Protein AF-A0A5E4MAI8-F1 (afdb_monomer_lite)

Foldseek 3Di:
DVLCVVVLVCLVPCLQPDPVVLVVSQVVVQVVLCVVVVNDPPDDSVVSCVVVVNDGSLVSSLVVLVVQLVCLVPDPDVVSPVVLDCPPPDDPDPTGDSNNSD

Structure (mmCIF, N/CA/C/O backbone):
data_AF-A0A5E4MAI8-F1
#
_entry.id   AF-A0A5E4MAI8-F1
#
loop_
_atom_site.group_PDB
_atom_site.id
_atom_site.type_symbol
_atom_site.label_atom_id
_atom_site.label_alt_id
_atom_site.label_comp_id
_atom_site.label_asym_id
_atom_site.label_entity_id
_atom_site.label_seq_id
_atom_site.pdbx_PDB_ins_code
_atom_site.Cartn_x
_atom_site.Cartn_y
_atom_site.Cartn_z
_atom_site.occupancy
_atom_site.B_iso_or_equiv
_atom_site.auth_seq_id
_atom_site.auth_comp_id
_atom_site.auth_asym_id
_atom_site.auth_atom_id
_atom_site.pdbx_PDB_model_num
ATOM 1 N N . MET A 1 1 ? 12.964 -12.066 -4.806 1.00 55.12 1 MET A N 1
ATOM 2 C CA . MET A 1 1 ? 12.046 -11.041 -4.252 1.00 55.12 1 MET A CA 1
ATOM 3 C C . MET A 1 1 ? 12.448 -10.630 -2.822 1.00 55.12 1 MET A C 1
ATOM 5 O O . MET A 1 1 ? 11.608 -10.567 -1.939 1.00 55.12 1 MET A O 1
ATOM 9 N N . ILE A 1 2 ? 13.735 -10.344 -2.576 1.00 60.81 2 ILE A N 1
ATOM 10 C CA . ILE A 1 2 ? 14.279 -10.129 -1.216 1.00 60.81 2 ILE A CA 1
ATOM 11 C C . ILE A 1 2 ? 13.865 -8.764 -0.645 1.00 60.81 2 ILE A C 1
ATOM 13 O O . ILE A 1 2 ? 13.498 -8.659 0.521 1.00 60.81 2 ILE A O 1
ATOM 17 N N . ILE A 1 3 ? 13.834 -7.729 -1.489 1.00 68.25 3 ILE A N 1
ATOM 18 C CA . ILE A 1 3 ? 13.483 -6.364 -1.072 1.00 68.25 3 ILE A CA 1
ATOM 19 C C . ILE A 1 3 ? 12.049 -6.295 -0.543 1.00 68.25 3 ILE A C 1
ATOM 21 O O . ILE A 1 3 ? 11.838 -5.704 0.511 1.00 68.25 3 ILE A O 1
ATOM 25 N N . LYS A 1 4 ? 11.087 -6.959 -1.207 1.00 70.31 4 LYS A N 1
ATOM 26 C CA . LYS A 1 4 ? 9.694 -7.017 -0.735 1.00 70.31 4 LYS A CA 1
ATOM 27 C C . LYS A 1 4 ? 9.618 -7.603 0.669 1.00 70.31 4 LYS A C 1
ATOM 29 O O . LYS A 1 4 ? 9.021 -6.975 1.534 1.00 70.31 4 LYS A O 1
ATOM 34 N N . SER A 1 5 ? 10.267 -8.737 0.923 1.00 70.75 5 SER A N 1
ATOM 35 C CA . SER A 1 5 ? 10.287 -9.370 2.247 1.00 70.75 5 SER A CA 1
ATOM 36 C C . SER A 1 5 ? 10.808 -8.429 3.340 1.00 70.75 5 SER A C 1
ATOM 38 O O . SER A 1 5 ? 10.206 -8.348 4.408 1.00 70.75 5 SER A O 1
ATOM 40 N N . ILE A 1 6 ? 11.879 -7.678 3.053 1.00 76.00 6 ILE A N 1
ATOM 41 C CA . ILE A 1 6 ? 12.531 -6.778 4.016 1.00 76.00 6 ILE A CA 1
ATOM 42 C C . ILE A 1 6 ? 11.588 -5.654 4.452 1.00 76.00 6 ILE A C 1
ATOM 44 O O . ILE A 1 6 ? 11.382 -5.450 5.648 1.00 76.00 6 ILE A O 1
ATOM 48 N N . TRP A 1 7 ? 10.991 -4.924 3.505 1.00 79.56 7 TRP A N 1
ATOM 49 C CA . TRP A 1 7 ? 10.140 -3.794 3.881 1.00 79.56 7 TRP A CA 1
ATOM 50 C C . TRP A 1 7 ? 8.742 -4.230 4.317 1.00 79.56 7 TRP A C 1
ATOM 52 O O . TRP A 1 7 ? 8.158 -3.557 5.163 1.00 79.56 7 TRP A O 1
ATOM 62 N N . THR A 1 8 ? 8.236 -5.377 3.842 1.00 83.19 8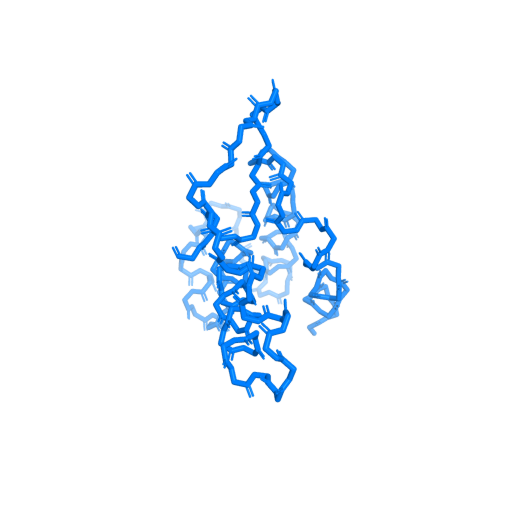 THR A N 1
ATOM 63 C CA . THR A 1 8 ? 6.913 -5.900 4.238 1.00 83.19 8 THR A CA 1
ATOM 64 C C . THR A 1 8 ? 6.814 -6.116 5.746 1.00 83.19 8 THR A C 1
ATOM 66 O O . THR A 1 8 ? 5.802 -5.761 6.346 1.00 83.19 8 THR A O 1
ATOM 69 N N . TYR A 1 9 ? 7.875 -6.625 6.378 1.00 84.31 9 TYR A N 1
ATOM 70 C CA . TYR A 1 9 ? 7.913 -6.792 7.834 1.00 84.31 9 TYR A CA 1
ATOM 71 C C . TYR A 1 9 ? 7.774 -5.454 8.574 1.00 84.31 9 TYR A C 1
ATOM 73 O O . TYR A 1 9 ? 7.063 -5.347 9.570 1.00 84.31 9 TYR A O 1
ATOM 81 N N . GLY A 1 10 ? 8.404 -4.403 8.047 1.00 85.88 10 GLY A N 1
ATOM 82 C CA . GLY A 1 10 ? 8.369 -3.073 8.642 1.00 85.88 10 GLY A CA 1
ATOM 83 C C . GLY A 1 10 ? 7.089 -2.273 8.373 1.00 85.88 10 GLY A C 1
ATOM 84 O O . GLY A 1 10 ? 6.930 -1.229 8.999 1.00 85.88 10 GLY A O 1
ATOM 85 N N . ILE A 1 11 ? 6.180 -2.710 7.485 1.00 89.75 11 ILE A N 1
ATOM 86 C CA . ILE A 1 11 ? 4.978 -1.932 7.102 1.00 89.75 11 ILE A CA 1
ATOM 87 C C . ILE A 1 11 ? 4.160 -1.510 8.326 1.00 89.75 11 ILE A C 1
ATOM 89 O O . ILE A 1 11 ? 3.623 -0.410 8.353 1.00 89.75 11 ILE A O 1
ATOM 93 N N . GLN A 1 12 ? 4.079 -2.342 9.363 1.00 85.81 12 GLN A N 1
ATOM 94 C CA . GLN A 1 12 ? 3.343 -1.989 10.583 1.00 85.81 12 GLN A CA 1
ATOM 95 C C . GLN A 1 12 ? 3.972 -0.805 11.334 1.00 85.81 12 GLN A C 1
ATOM 97 O O . GLN A 1 12 ? 3.264 -0.054 11.996 1.00 85.81 12 GLN A O 1
ATOM 102 N N . LEU A 1 13 ? 5.288 -0.615 11.205 1.00 87.06 13 LEU A N 1
ATOM 103 C CA . LEU A 1 13 ? 6.033 0.460 11.852 1.00 87.06 13 LEU A CA 1
ATOM 104 C C . LEU A 1 13 ? 6.055 1.738 11.004 1.00 87.06 13 LEU A C 1
ATOM 106 O O . LEU A 1 13 ? 5.816 2.827 11.519 1.00 87.06 13 LEU A O 1
ATOM 110 N N . TRP 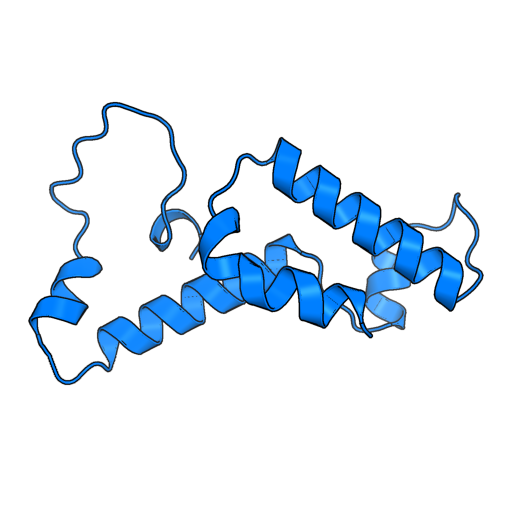A 1 14 ? 6.350 1.621 9.706 1.00 89.75 14 TRP A N 1
ATOM 111 C CA . TRP A 1 14 ? 6.537 2.779 8.822 1.00 89.75 14 TRP A CA 1
ATOM 112 C C . TRP A 1 14 ? 5.384 3.014 7.838 1.00 89.75 14 TRP A C 1
ATOM 114 O O . TRP A 1 14 ? 5.402 4.011 7.125 1.00 89.75 14 TRP A O 1
ATOM 124 N N . GLY A 1 15 ? 4.347 2.176 7.803 1.00 89.62 15 GLY A N 1
ATOM 125 C CA . GLY A 1 15 ? 3.205 2.333 6.887 1.00 89.62 15 GLY A CA 1
ATOM 126 C C . GLY A 1 15 ? 2.419 3.634 7.094 1.00 89.62 15 GLY A C 1
ATOM 127 O O . GLY A 1 15 ? 1.794 4.136 6.167 1.00 89.62 15 GLY A O 1
ATOM 128 N N . CYS A 1 16 ? 2.515 4.227 8.288 1.00 90.75 16 CYS A N 1
ATOM 129 C CA . CYS A 1 16 ? 1.972 5.549 8.619 1.00 90.75 16 CYS A CA 1
ATOM 130 C C . CYS A 1 16 ? 2.998 6.695 8.483 1.00 90.75 16 CYS A C 1
ATOM 132 O O . CYS A 1 16 ? 2.748 7.809 8.950 1.00 90.75 16 CYS A O 1
ATOM 134 N N . ALA A 1 17 ? 4.172 6.440 7.897 1.00 90.94 17 ALA A N 1
ATOM 135 C CA . ALA A 1 17 ? 5.201 7.456 7.703 1.00 90.94 17 ALA A CA 1
ATOM 136 C C . ALA A 1 17 ? 4.732 8.573 6.757 1.00 90.94 17 ALA A C 1
ATOM 138 O O . ALA A 1 17 ? 3.700 8.488 6.085 1.00 90.94 17 ALA A O 1
ATOM 139 N N . SER A 1 18 ? 5.510 9.655 6.698 1.00 91.19 18 SER A N 1
ATOM 140 C CA . SER A 1 18 ? 5.252 10.734 5.749 1.00 91.19 18 SER A CA 1
ATOM 141 C C . SER A 1 18 ? 5.292 10.219 4.308 1.00 91.19 18 SER A C 1
ATOM 143 O O . SER A 1 18 ? 6.052 9.309 3.967 1.00 91.19 18 SER A O 1
ATOM 145 N N . LYS A 1 19 ? 4.520 10.872 3.433 1.00 90.75 19 LYS A N 1
ATOM 146 C CA . LYS A 1 19 ? 4.490 10.570 1.996 1.00 90.75 19 LYS A CA 1
ATOM 147 C C . LYS A 1 19 ? 5.897 10.567 1.381 1.00 90.75 19 LYS A C 1
ATOM 149 O O . LYS A 1 19 ? 6.230 9.657 0.635 1.00 90.75 19 LYS A O 1
ATOM 154 N N . SER A 1 20 ? 6.742 11.522 1.776 1.00 92.50 20 SER A N 1
ATOM 155 C CA . SER A 1 20 ? 8.138 11.616 1.330 1.00 92.50 20 SER A CA 1
ATOM 156 C C . SER A 1 20 ? 8.960 10.360 1.643 1.00 92.50 20 SER A C 1
ATOM 158 O O . SER A 1 20 ? 9.743 9.914 0.807 1.00 92.50 20 SER A O 1
ATOM 160 N N . ASN A 1 21 ? 8.768 9.754 2.818 1.00 91.69 21 ASN A N 1
ATOM 161 C CA . ASN A 1 21 ? 9.493 8.547 3.216 1.00 91.69 21 ASN A CA 1
ATOM 162 C C . ASN A 1 21 ? 8.985 7.320 2.450 1.00 91.69 21 ASN A C 1
ATOM 164 O O . ASN A 1 21 ? 9.786 6.504 1.997 1.00 91.69 21 ASN A O 1
ATOM 168 N N . ILE A 1 22 ? 7.670 7.220 2.236 1.00 92.25 22 ILE A N 1
ATOM 169 C CA . ILE A 1 22 ? 7.071 6.159 1.413 1.00 92.25 22 ILE A CA 1
ATOM 170 C C . ILE A 1 22 ? 7.574 6.260 -0.038 1.00 92.25 22 ILE A C 1
ATOM 172 O O . ILE A 1 22 ? 7.943 5.251 -0.636 1.00 92.25 22 ILE A O 1
ATOM 176 N N . GLU A 1 23 ? 7.684 7.471 -0.590 1.00 93.69 23 GLU A N 1
ATOM 177 C CA . GLU A 1 23 ? 8.229 7.713 -1.933 1.00 93.69 23 GLU A CA 1
ATOM 178 C C . GLU A 1 23 ? 9.714 7.333 -2.064 1.00 93.69 23 GLU A C 1
ATOM 180 O O . GLU A 1 23 ? 10.156 6.924 -3.140 1.00 93.69 23 GLU A O 1
ATOM 185 N N . ILE A 1 24 ? 10.509 7.437 -0.993 1.00 93.25 24 ILE A N 1
ATOM 186 C CA . ILE A 1 24 ? 11.889 6.921 -0.979 1.00 93.25 24 ILE A CA 1
ATOM 187 C C . ILE A 1 24 ? 11.877 5.395 -1.126 1.00 93.25 24 ILE A C 1
ATOM 189 O O . ILE A 1 24 ? 12.581 4.859 -1.982 1.00 93.25 24 ILE A O 1
ATOM 193 N N . ILE A 1 25 ? 11.033 4.698 -0.362 1.00 91.12 25 ILE A N 1
ATOM 194 C CA . ILE A 1 25 ? 10.912 3.232 -0.426 1.00 91.12 25 ILE A CA 1
ATOM 195 C C . ILE A 1 25 ? 10.405 2.793 -1.808 1.00 91.12 25 ILE A C 1
ATOM 197 O O . ILE A 1 25 ? 10.954 1.858 -2.394 1.00 91.12 25 ILE A O 1
ATOM 201 N N . GLN A 1 26 ? 9.427 3.506 -2.377 1.00 92.69 26 GLN A N 1
ATOM 202 C CA . GLN A 1 26 ? 8.930 3.249 -3.730 1.00 92.69 26 GLN A CA 1
ATOM 203 C C . GLN A 1 26 ? 10.033 3.403 -4.781 1.00 92.69 26 GLN A C 1
ATOM 205 O O . GLN A 1 26 ? 10.155 2.568 -5.675 1.00 92.69 26 GLN A O 1
ATOM 210 N N . ARG A 1 27 ? 10.875 4.439 -4.677 1.00 92.56 27 ARG A N 1
ATOM 211 C CA . ARG A 1 27 ? 12.018 4.613 -5.585 1.00 92.56 27 ARG A CA 1
ATOM 212 C C . ARG A 1 27 ? 13.010 3.460 -5.473 1.00 92.56 27 ARG A C 1
ATOM 214 O O . ARG A 1 27 ? 13.440 2.951 -6.505 1.00 92.56 27 ARG A O 1
ATOM 221 N N . CYS A 1 28 ? 13.316 3.004 -4.259 1.00 90.94 28 CYS A N 1
ATOM 222 C CA . CYS A 1 28 ? 14.161 1.826 -4.053 1.00 90.94 28 CYS A CA 1
ATOM 223 C C . CYS A 1 28 ? 13.560 0.570 -4.706 1.00 90.94 28 CYS A C 1
ATOM 225 O O . CYS A 1 28 ? 14.280 -0.164 -5.384 1.00 90.94 28 CYS A O 1
ATOM 227 N N . GLN A 1 29 ? 12.245 0.349 -4.567 1.00 90.31 29 GLN A N 1
ATOM 228 C CA . GLN A 1 29 ? 11.547 -0.744 -5.250 1.00 90.31 29 GLN A CA 1
ATOM 229 C C . GLN A 1 29 ? 11.667 -0.605 -6.776 1.00 90.31 29 GLN A C 1
ATOM 231 O O . GLN A 1 29 ? 12.083 -1.553 -7.434 1.00 90.31 29 GLN A O 1
ATOM 236 N N . ASN A 1 30 ? 11.382 0.573 -7.336 1.00 91.31 30 ASN A N 1
ATOM 237 C CA . ASN A 1 30 ? 11.418 0.814 -8.783 1.00 91.31 30 ASN A CA 1
ATOM 238 C C . ASN A 1 30 ? 12.812 0.591 -9.382 1.00 91.31 30 ASN A C 1
ATOM 240 O O . ASN A 1 30 ? 12.927 0.057 -10.484 1.00 91.31 30 ASN A O 1
ATOM 244 N N . ILE A 1 31 ? 13.870 1.007 -8.678 1.00 90.69 31 ILE A N 1
ATOM 245 C CA . ILE A 1 31 ? 15.256 0.783 -9.108 1.00 90.69 31 ILE A CA 1
ATOM 246 C C . ILE A 1 31 ? 15.546 -0.715 -9.143 1.00 90.69 31 ILE A C 1
ATOM 248 O O . ILE A 1 31 ? 16.022 -1.217 -10.155 1.00 90.69 31 ILE A O 1
ATOM 252 N N . ALA A 1 32 ? 15.202 -1.441 -8.079 1.00 89.44 32 ALA A N 1
ATOM 253 C CA . ALA A 1 32 ? 15.433 -2.877 -8.021 1.00 89.44 32 ALA A CA 1
ATOM 254 C C . ALA A 1 32 ? 14.666 -3.649 -9.102 1.00 89.44 32 ALA A C 1
ATOM 256 O O . ALA A 1 32 ? 15.236 -4.532 -9.735 1.00 89.44 32 ALA A O 1
ATOM 257 N N . LEU A 1 33 ? 13.396 -3.302 -9.337 1.00 89.12 33 LEU A N 1
ATOM 258 C CA . LEU A 1 33 ? 12.588 -3.913 -10.393 1.00 89.12 33 LEU A CA 1
ATOM 259 C C . LEU A 1 33 ? 13.212 -3.680 -11.772 1.00 89.12 33 LEU A C 1
ATOM 261 O O . LEU A 1 33 ? 13.403 -4.635 -12.521 1.00 89.12 33 LEU A O 1
ATOM 265 N N . ARG A 1 34 ? 13.619 -2.442 -12.081 1.00 90.50 34 ARG A N 1
ATOM 266 C CA . ARG A 1 34 ? 14.306 -2.142 -13.346 1.00 90.50 34 ARG A CA 1
ATOM 267 C C . ARG A 1 34 ? 15.592 -2.941 -13.516 1.00 90.50 34 ARG A C 1
ATOM 269 O O . ARG A 1 34 ? 15.817 -3.470 -14.597 1.00 90.50 34 ARG A O 1
ATOM 276 N N . THR A 1 35 ? 16.407 -3.052 -12.468 1.00 90.25 35 THR A N 1
ATOM 277 C CA . THR A 1 35 ? 17.656 -3.824 -12.519 1.00 90.25 35 THR A CA 1
ATOM 278 C C . THR A 1 35 ? 17.398 -5.307 -12.789 1.00 90.25 35 THR A C 1
ATOM 280 O O . THR A 1 35 ? 18.152 -5.921 -13.532 1.00 90.25 35 THR A O 1
ATOM 283 N N . ILE A 1 36 ? 16.334 -5.883 -12.219 1.00 88.88 36 ILE A N 1
ATOM 284 C CA . ILE A 1 36 ? 16.007 -7.307 -12.389 1.00 88.88 36 ILE A CA 1
ATOM 285 C C . ILE A 1 36 ? 15.550 -7.622 -13.818 1.00 88.88 36 ILE A C 1
ATOM 287 O O . ILE A 1 36 ? 15.971 -8.632 -14.370 1.00 88.88 36 ILE A O 1
ATOM 291 N N . VAL A 1 37 ? 14.698 -6.781 -14.415 1.00 90.00 37 VAL A N 1
ATOM 292 C CA . VAL A 1 37 ? 14.151 -7.024 -15.769 1.00 90.00 37 VAL A CA 1
ATOM 293 C C . VAL A 1 37 ? 14.952 -6.308 -16.863 1.00 90.00 37 VAL A C 1
ATOM 295 O O . VAL A 1 37 ? 14.609 -6.384 -18.035 1.00 90.00 37 VAL A O 1
ATOM 298 N N . ALA A 1 38 ? 16.061 -5.656 -16.500 1.00 90.75 38 ALA A N 1
ATOM 299 C CA . ALA A 1 38 ? 16.929 -4.918 -17.419 1.00 90.75 38 ALA A CA 1
ATOM 300 C C . ALA A 1 38 ? 16.168 -3.882 -18.275 1.00 90.75 38 ALA A C 1
ATOM 302 O O . ALA A 1 38 ? 16.451 -3.687 -19.454 1.00 90.75 38 ALA A O 1
ATOM 303 N N . VAL A 1 39 ? 15.195 -3.209 -17.658 1.00 91.12 39 VAL A N 1
ATOM 304 C CA . VAL A 1 39 ? 14.339 -2.201 -18.302 1.00 91.12 39 VAL A CA 1
ATOM 3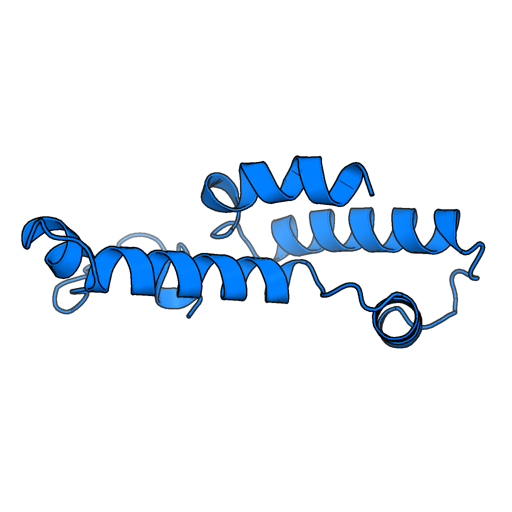05 C C . VAL A 1 39 ? 15.041 -0.839 -18.314 1.00 91.12 39 VAL A C 1
ATOM 307 O O . VAL A 1 39 ? 15.752 -0.492 -17.361 1.00 91.12 39 VAL A O 1
ATOM 310 N N . TYR A 1 40 ? 14.824 -0.022 -19.349 1.00 89.31 40 TYR A N 1
ATOM 311 C CA . TYR A 1 40 ? 15.433 1.301 -19.429 1.00 89.31 40 TYR A CA 1
ATOM 312 C C . TYR A 1 40 ? 14.852 2.276 -18.391 1.00 89.31 40 TYR A C 1
ATOM 314 O O . TYR A 1 40 ? 13.762 2.127 -17.832 1.00 89.31 40 TYR A O 1
ATOM 322 N N . ARG A 1 41 ? 15.607 3.347 -18.112 1.00 81.94 41 ARG A N 1
ATOM 323 C CA . ARG A 1 41 ? 15.175 4.389 -17.164 1.00 81.94 41 ARG A CA 1
ATOM 324 C C . ARG A 1 41 ? 13.962 5.182 -17.648 1.00 81.94 41 ARG A C 1
ATOM 326 O O . ARG A 1 41 ? 13.208 5.657 -16.804 1.00 81.94 41 ARG A O 1
ATOM 333 N N . TYR A 1 42 ? 13.802 5.341 -18.960 1.00 87.38 42 TYR A N 1
ATOM 334 C CA . TYR A 1 42 ? 12.699 6.099 -19.554 1.00 87.38 42 TYR A CA 1
ATOM 335 C C . TYR A 1 42 ? 11.393 5.298 -19.625 1.00 87.38 42 TYR A C 1
ATOM 337 O O . TYR A 1 42 ? 10.331 5.893 -19.801 1.00 87.38 42 TYR A O 1
ATOM 345 N N . ASP A 1 43 ? 11.451 3.976 -19.448 1.00 88.75 43 ASP A N 1
ATOM 346 C CA . ASP A 1 43 ? 10.252 3.154 -19.390 1.00 88.75 43 ASP A CA 1
ATOM 347 C C . ASP A 1 43 ? 9.419 3.514 -18.166 1.00 88.75 43 ASP A C 1
ATOM 349 O O . ASP A 1 43 ? 9.931 3.776 -17.065 1.00 88.75 43 ASP A O 1
ATOM 353 N N . ARG A 1 44 ? 8.103 3.538 -18.364 1.00 91.69 44 ARG A N 1
ATOM 354 C CA . ARG A 1 44 ? 7.181 3.972 -17.324 1.00 91.69 44 ARG A CA 1
ATOM 355 C C . ARG A 1 44 ? 7.079 2.917 -16.223 1.00 91.69 44 ARG A C 1
ATOM 357 O O . ARG A 1 44 ? 7.008 1.720 -16.490 1.00 91.69 44 ARG A O 1
ATOM 364 N N . ASN A 1 45 ? 7.048 3.371 -14.968 1.00 90.81 45 ASN A N 1
ATOM 365 C CA . ASN A 1 45 ? 6.980 2.469 -13.813 1.00 90.81 45 ASN A CA 1
ATOM 366 C C . ASN A 1 45 ? 5.702 1.616 -13.829 1.00 90.81 45 ASN A C 1
ATOM 368 O O . ASN A 1 45 ? 5.748 0.451 -13.465 1.00 90.81 45 ASN A O 1
ATOM 372 N N . ASP A 1 46 ? 4.568 2.175 -14.246 1.00 91.12 46 ASP A N 1
ATOM 373 C CA . ASP A 1 46 ? 3.277 1.483 -14.287 1.00 91.12 46 ASP A CA 1
ATOM 374 C C . ASP A 1 46 ? 3.282 0.261 -15.213 1.00 91.12 46 ASP A C 1
ATOM 376 O O . ASP A 1 46 ? 2.695 -0.757 -14.857 1.00 91.12 46 ASP A O 1
ATOM 380 N N . ILE A 1 47 ? 3.990 0.330 -16.344 1.00 91.31 47 ILE A N 1
ATOM 381 C CA . ILE A 1 47 ? 4.171 -0.806 -17.260 1.00 91.31 47 ILE A CA 1
ATOM 382 C C . ILE A 1 47 ? 4.969 -1.907 -16.559 1.00 91.31 47 ILE A C 1
ATOM 384 O O . ILE A 1 47 ? 4.499 -3.032 -16.439 1.00 91.31 47 ILE A O 1
ATOM 388 N N . VAL A 1 48 ? 6.117 -1.554 -15.975 1.00 90.50 48 VAL A N 1
ATOM 389 C CA . VAL A 1 48 ? 6.978 -2.500 -15.248 1.00 90.50 48 VAL A CA 1
ATOM 390 C C . VAL A 1 48 ? 6.229 -3.184 -14.098 1.00 90.50 48 VAL A C 1
ATOM 392 O O . VAL A 1 48 ? 6.335 -4.393 -13.907 1.00 90.50 48 VAL A O 1
ATOM 395 N N . HIS A 1 49 ? 5.449 -2.421 -13.332 1.00 91.44 49 HIS A N 1
ATOM 396 C CA . HIS A 1 49 ? 4.643 -2.948 -12.233 1.00 91.44 49 HIS A CA 1
ATOM 397 C C . HIS A 1 49 ? 3.522 -3.876 -12.719 1.00 91.44 49 HIS A C 1
ATOM 399 O O . HIS A 1 49 ? 3.283 -4.914 -12.097 1.00 91.44 49 HIS A O 1
ATOM 405 N N . ARG A 1 50 ? 2.857 -3.527 -13.829 1.00 91.19 50 ARG A N 1
ATOM 406 C CA . ARG A 1 50 ? 1.809 -4.345 -14.449 1.00 91.19 50 ARG A CA 1
ATOM 407 C C . ARG A 1 50 ? 2.372 -5.662 -14.973 1.00 91.19 50 ARG A C 1
ATOM 409 O O . ARG A 1 50 ? 1.841 -6.712 -14.625 1.00 91.19 50 ARG A O 1
ATOM 416 N N . ASP A 1 51 ? 3.454 -5.600 -15.740 1.00 90.31 51 ASP A N 1
ATOM 417 C CA . ASP A 1 51 ? 4.056 -6.764 -16.392 1.00 90.31 51 ASP A CA 1
ATOM 418 C C . ASP A 1 51 ? 4.649 -7.738 -15.369 1.00 90.31 51 ASP A C 1
ATOM 420 O O . ASP A 1 51 ? 4.511 -8.951 -15.505 1.00 90.31 51 ASP A O 1
ATOM 424 N N . MET A 1 52 ? 5.247 -7.221 -14.288 1.00 87.12 52 MET A N 1
ATOM 425 C CA . MET A 1 52 ? 5.729 -8.060 -13.185 1.00 87.12 52 MET A CA 1
ATOM 426 C C . MET A 1 52 ? 4.631 -8.489 -12.205 1.00 87.12 52 MET A C 1
ATOM 428 O O . MET A 1 52 ? 4.906 -9.272 -11.297 1.00 87.12 52 MET A O 1
ATOM 432 N N . MET A 1 53 ? 3.410 -7.959 -12.337 1.00 90.00 53 MET A N 1
ATOM 433 C CA . MET A 1 53 ? 2.309 -8.147 -11.386 1.00 90.00 53 MET A CA 1
ATOM 434 C C . MET A 1 53 ? 2.687 -7.783 -9.937 1.00 90.00 53 MET A C 1
ATOM 436 O O . MET A 1 53 ? 2.255 -8.424 -8.974 1.00 90.00 53 MET A O 1
ATOM 440 N N . ILE A 1 54 ? 3.515 -6.748 -9.760 1.00 89.06 54 ILE A N 1
ATOM 441 C CA . ILE A 1 54 ? 3.975 -6.291 -8.444 1.00 89.06 54 ILE A CA 1
ATOM 442 C C . ILE A 1 54 ? 3.247 -4.991 -8.084 1.00 89.06 54 ILE A C 1
ATOM 444 O O . ILE A 1 54 ? 3.404 -3.997 -8.790 1.00 89.06 54 ILE A O 1
ATOM 448 N N . PRO A 1 55 ? 2.499 -4.943 -6.968 1.00 91.88 55 PRO A N 1
ATOM 449 C CA . PRO A 1 55 ? 1.829 -3.721 -6.530 1.00 91.88 55 PRO A CA 1
ATOM 450 C C . PRO A 1 55 ? 2.827 -2.649 -6.077 1.00 91.88 55 PRO A C 1
ATOM 452 O O . PRO A 1 55 ? 3.975 -2.949 -5.711 1.00 91.88 55 PRO A O 1
ATOM 455 N N . PHE A 1 56 ? 2.374 -1.396 -6.069 1.00 92.38 56 PHE A N 1
ATOM 456 C CA . PHE A 1 56 ? 3.137 -0.304 -5.478 1.00 92.38 56 PHE A CA 1
ATOM 457 C C . PHE A 1 56 ? 3.197 -0.460 -3.953 1.00 92.38 56 PHE A C 1
ATOM 459 O O . PHE A 1 56 ? 2.362 -1.120 -3.328 1.00 92.38 56 PHE A O 1
ATOM 466 N N . VAL A 1 57 ? 4.184 0.184 -3.332 1.00 91.81 57 VAL A N 1
ATOM 467 C CA . VAL A 1 57 ? 4.348 0.207 -1.874 1.00 91.81 57 VAL A CA 1
ATOM 468 C C . VAL A 1 57 ? 3.078 0.723 -1.201 1.00 91.81 57 VAL A C 1
ATOM 470 O O . VAL A 1 57 ? 2.637 0.154 -0.206 1.00 91.81 57 VAL A O 1
ATOM 473 N N . GLN A 1 58 ? 2.461 1.766 -1.762 1.00 91.88 58 GLN A N 1
ATOM 474 C CA . GLN A 1 58 ? 1.244 2.358 -1.209 1.00 91.88 58 GLN A CA 1
ATOM 475 C C . GLN A 1 58 ? 0.066 1.373 -1.198 1.00 91.88 58 GLN A C 1
ATOM 477 O O . GLN A 1 58 ? -0.656 1.305 -0.204 1.00 91.88 58 GLN A O 1
ATOM 482 N N . ASP A 1 59 ? -0.095 0.582 -2.259 1.00 92.56 59 ASP A N 1
ATOM 483 C CA . ASP A 1 59 ? -1.166 -0.415 -2.355 1.00 92.56 59 ASP A CA 1
ATOM 484 C C . ASP A 1 59 ? -0.987 -1.516 -1.306 1.00 92.56 59 ASP A C 1
ATOM 486 O O . ASP A 1 59 ? -1.949 -1.949 -0.670 1.00 92.56 59 ASP A O 1
ATOM 490 N N . GLU A 1 60 ? 0.258 -1.947 -1.080 1.00 92.06 60 GLU A N 1
ATOM 491 C CA . GLU A 1 60 ? 0.574 -2.912 -0.027 1.00 92.06 60 GLU A CA 1
ATOM 492 C C . GLU A 1 60 ? 0.307 -2.320 1.361 1.00 92.06 60 GLU A C 1
ATOM 494 O O . GLU A 1 60 ? -0.338 -2.978 2.173 1.00 92.06 60 GLU A O 1
ATOM 499 N N . ILE A 1 61 ? 0.688 -1.066 1.634 1.00 93.12 61 ILE A N 1
ATOM 500 C CA . ILE A 1 61 ? 0.353 -0.398 2.905 1.00 93.12 61 ILE A CA 1
ATOM 501 C C . ILE A 1 61 ? -1.161 -0.434 3.155 1.00 93.12 61 ILE A C 1
ATOM 503 O O . ILE A 1 61 ? -1.591 -0.881 4.220 1.00 93.12 61 ILE A O 1
ATOM 507 N N . THR A 1 62 ? -1.973 -0.023 2.178 1.00 93.12 62 THR A N 1
ATOM 508 C CA . THR A 1 62 ? -3.440 -0.022 2.302 1.00 93.12 62 THR A CA 1
ATOM 509 C C . THR A 1 62 ? -3.996 -1.437 2.476 1.00 93.12 62 THR A C 1
ATOM 511 O O . THR A 1 62 ? -4.873 -1.670 3.309 1.00 93.12 62 THR A O 1
ATOM 514 N N . LYS A 1 63 ? -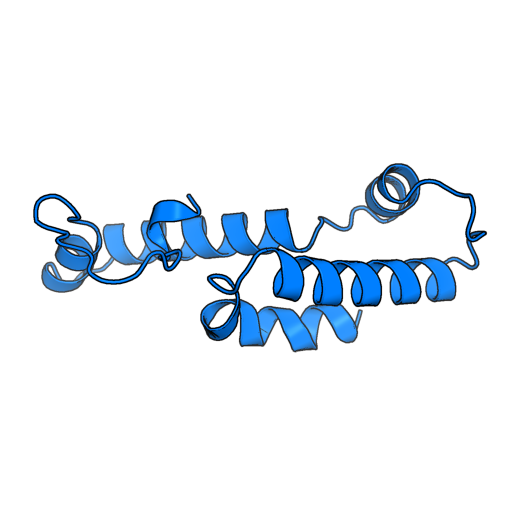3.452 -2.425 1.759 1.00 92.94 63 LYS A N 1
ATOM 515 C CA . LYS A 1 63 ? -3.825 -3.836 1.923 1.00 92.94 63 LYS A CA 1
ATOM 516 C C . LYS A 1 63 ? -3.534 -4.347 3.336 1.00 92.94 63 LYS A C 1
ATOM 518 O O . LYS A 1 63 ? -4.362 -5.053 3.916 1.00 92.94 63 LYS A O 1
ATOM 523 N N . PHE A 1 64 ? -2.380 -3.998 3.900 1.00 91.62 64 PHE A N 1
ATOM 524 C CA . PHE A 1 64 ? -2.012 -4.363 5.267 1.00 91.62 64 PHE A CA 1
ATOM 525 C C . PHE A 1 64 ? -2.869 -3.641 6.310 1.00 91.62 64 PHE A C 1
ATOM 527 O O . PHE A 1 64 ? -3.285 -4.284 7.275 1.00 91.62 64 PHE A O 1
ATOM 534 N N . ALA A 1 65 ? -3.189 -2.362 6.098 1.00 91.88 65 ALA A N 1
ATOM 535 C CA . ALA A 1 65 ? -4.086 -1.600 6.964 1.00 91.88 65 ALA A CA 1
ATOM 536 C C . ALA A 1 65 ? -5.486 -2.237 7.016 1.00 91.88 65 ALA A C 1
ATOM 538 O O . ALA A 1 65 ? -5.964 -2.576 8.096 1.00 91.88 65 ALA A O 1
ATOM 539 N N . ARG A 1 66 ? -6.075 -2.557 5.856 1.00 93.06 66 ARG A N 1
ATOM 540 C CA . ARG A 1 66 ? -7.365 -3.270 5.756 1.00 93.06 66 ARG A CA 1
ATOM 541 C C . ARG A 1 66 ? -7.342 -4.642 6.412 1.00 93.06 66 ARG A C 1
ATOM 543 O O . ARG A 1 66 ? -8.296 -5.057 7.063 1.00 93.06 66 ARG A O 1
ATOM 550 N N . LYS A 1 67 ? -6.247 -5.387 6.240 1.00 92.69 67 LYS A N 1
ATOM 551 C CA . LYS A 1 67 ? -6.087 -6.691 6.895 1.00 92.69 67 LYS A CA 1
ATOM 552 C C . LYS A 1 67 ? -6.021 -6.542 8.415 1.00 92.69 67 LYS A C 1
ATOM 554 O O . LYS A 1 67 ? -6.508 -7.417 9.123 1.00 92.69 67 LYS A O 1
ATOM 559 N N . HIS A 1 68 ? -5.392 -5.482 8.915 1.00 90.44 68 HIS A N 1
ATOM 560 C CA . HIS A 1 68 ? -5.325 -5.207 10.344 1.00 90.44 68 HIS A CA 1
ATOM 561 C C . HIS A 1 68 ? -6.688 -4.809 10.910 1.00 90.44 68 HIS A C 1
ATOM 563 O O . HIS A 1 68 ? -7.094 -5.381 11.915 1.00 90.44 68 HIS A O 1
ATOM 569 N N . GLU A 1 69 ? -7.413 -3.927 10.228 1.00 91.50 69 GLU A N 1
ATOM 570 C CA . GLU A 1 69 ? -8.775 -3.531 10.590 1.00 91.50 69 GLU A CA 1
ATOM 571 C C . GLU A 1 69 ? -9.706 -4.748 10.695 1.00 91.50 69 GLU A C 1
ATOM 573 O O . GLU A 1 69 ? -10.274 -5.000 11.753 1.00 91.50 69 GLU A O 1
ATOM 578 N N . LYS A 1 70 ? -9.757 -5.595 9.657 1.00 92.81 70 LYS A N 1
ATOM 579 C CA . LYS A 1 70 ? -10.546 -6.841 9.684 1.00 92.81 70 LYS A CA 1
ATOM 580 C C . LYS A 1 70 ? -10.158 -7.777 10.827 1.00 92.81 70 LYS A C 1
ATOM 582 O O . LYS A 1 70 ? -11.005 -8.476 11.369 1.00 92.81 70 LYS A O 1
ATOM 587 N N . ARG A 1 71 ? -8.870 -7.823 11.183 1.00 91.69 71 ARG A N 1
ATOM 588 C CA . ARG A 1 71 ? -8.395 -8.631 12.315 1.00 91.69 71 ARG A CA 1
ATOM 589 C C . ARG A 1 71 ? -8.847 -8.072 13.658 1.00 91.69 71 ARG A C 1
ATOM 591 O O . ARG A 1 71 ? -9.013 -8.873 14.567 1.00 91.69 71 ARG A O 1
ATOM 598 N N . LEU A 1 72 ? -8.972 -6.752 13.796 1.00 90.62 72 LEU A N 1
ATOM 599 C CA . LEU A 1 72 ? -9.493 -6.115 15.007 1.00 90.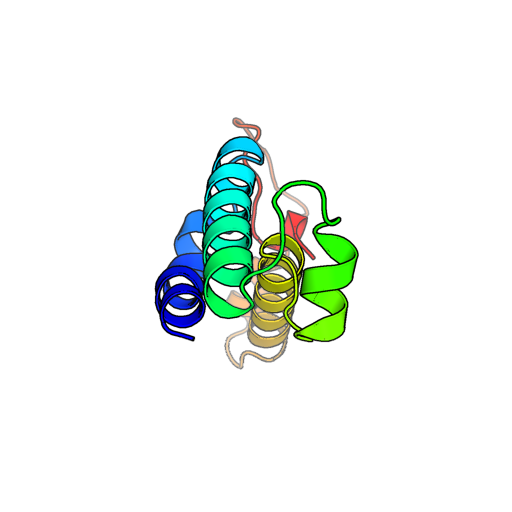62 72 LEU A CA 1
ATOM 600 C C . LEU A 1 72 ? -10.996 -6.360 15.142 1.00 90.62 72 LEU A C 1
ATOM 602 O O . LEU A 1 72 ? -11.440 -6.733 16.220 1.00 90.62 72 LEU A O 1
ATOM 606 N N . ASP A 1 73 ? -11.735 -6.234 14.040 1.00 90.06 73 ASP A N 1
ATOM 607 C CA . ASP A 1 73 ? -13.182 -6.471 13.982 1.00 90.06 73 ASP A CA 1
ATOM 608 C C . ASP A 1 73 ? -13.559 -7.920 14.345 1.00 90.06 73 ASP A C 1
ATOM 610 O O . ASP A 1 73 ? -14.455 -8.170 15.143 1.00 90.06 73 ASP A O 1
ATOM 614 N N . GLN A 1 74 ? -12.803 -8.896 13.834 1.00 92.12 74 GLN A N 1
ATOM 615 C CA . GLN A 1 74 ? -13.023 -10.325 14.106 1.00 92.12 74 GLN A CA 1
ATOM 616 C C . GLN A 1 74 ? -12.422 -10.805 15.437 1.00 92.12 74 GLN A C 1
ATOM 618 O O . GLN A 1 74 ? -12.459 -12.000 15.742 1.00 92.12 74 GLN A O 1
ATOM 623 N N . HIS A 1 75 ? -11.791 -9.919 16.207 1.00 92.50 75 HIS A N 1
ATOM 624 C CA . HIS A 1 75 ? -11.065 -10.316 17.403 1.00 92.50 75 HIS A CA 1
ATOM 625 C C . HIS A 1 75 ? -12.030 -10.659 18.545 1.00 92.50 75 HIS A C 1
ATOM 627 O O . HIS A 1 75 ? -12.953 -9.911 18.843 1.00 92.50 75 HIS A O 1
ATOM 633 N N . THR A 1 76 ? -11.776 -11.758 19.261 1.00 93.06 76 THR A N 1
ATOM 634 C CA . THR A 1 76 ? -12.631 -12.210 20.377 1.00 93.06 76 THR A CA 1
ATOM 635 C C . THR A 1 76 ? -12.717 -11.188 21.515 1.00 93.06 76 THR A C 1
ATOM 637 O O . THR A 1 76 ? -13.725 -11.104 22.209 1.00 93.06 76 THR A O 1
ATOM 640 N N . ASN A 1 77 ? -11.644 -10.421 21.735 1.00 93.31 77 ASN A N 1
ATOM 641 C CA . ASN A 1 77 ? -11.610 -9.386 22.768 1.00 93.31 77 ASN A CA 1
ATOM 642 C C . ASN A 1 77 ? -12.373 -8.123 22.310 1.00 93.31 77 ASN A C 1
ATOM 644 O O . ASN A 1 77 ? -11.890 -7.460 21.389 1.00 93.31 77 ASN A O 1
ATOM 648 N N . PRO A 1 78 ? -13.462 -7.717 22.991 1.00 88.75 78 PRO A N 1
ATOM 649 C CA . PRO A 1 78 ? -14.221 -6.513 22.641 1.00 88.75 78 PRO A CA 1
ATOM 650 C C . PRO A 1 78 ? -13.395 -5.222 22.744 1.00 88.75 78 PRO A C 1
ATOM 652 O O . PRO A 1 78 ? -13.650 -4.272 22.008 1.00 88.75 78 PRO A O 1
ATOM 655 N N . ALA A 1 79 ? -12.359 -5.185 23.591 1.00 88.94 79 ALA A N 1
ATOM 656 C CA . ALA A 1 79 ? -11.458 -4.036 23.686 1.00 88.94 79 ALA A CA 1
ATOM 657 C C . ALA A 1 79 ? -10.632 -3.820 22.403 1.00 88.94 79 ALA A C 1
ATOM 659 O O . ALA A 1 79 ? -10.191 -2.708 22.137 1.00 88.94 79 ALA A O 1
ATOM 660 N N . ALA A 1 80 ? -10.424 -4.864 21.590 1.00 88.06 80 AL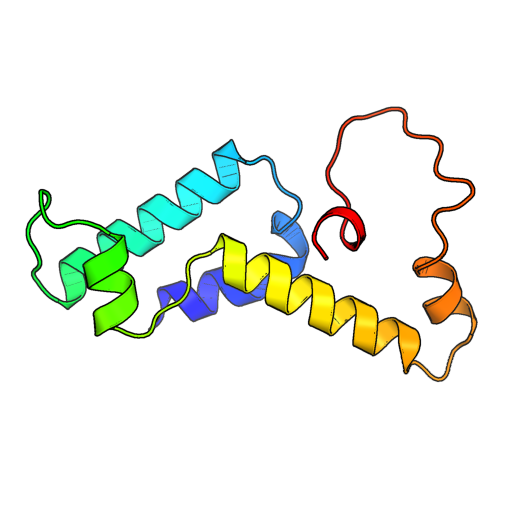A A N 1
ATOM 661 C CA . ALA A 1 80 ? -9.735 -4.726 20.307 1.00 88.06 80 ALA A CA 1
ATOM 662 C C . ALA A 1 80 ? -10.616 -4.022 19.263 1.00 88.06 80 ALA A C 1
ATOM 664 O O . ALA A 1 80 ? -10.112 -3.199 18.505 1.00 88.06 80 ALA A O 1
ATOM 665 N N . ILE A 1 81 ? -11.926 -4.287 19.272 1.00 88.44 81 ILE A N 1
ATOM 666 C CA . ILE A 1 81 ? -12.903 -3.614 18.403 1.00 88.44 81 ILE A CA 1
ATOM 667 C C . ILE A 1 81 ? -13.004 -2.129 18.773 1.00 88.44 81 ILE A C 1
ATOM 669 O O . ILE A 1 81 ? -13.068 -1.279 17.892 1.00 88.44 81 ILE A O 1
ATOM 673 N N . GLN A 1 82 ? -12.918 -1.790 20.065 1.00 87.75 82 GLN A N 1
ATOM 674 C CA . GLN A 1 82 ? -12.917 -0.394 20.527 1.00 87.75 82 GLN A CA 1
ATOM 675 C C . GLN A 1 82 ? -11.752 0.439 19.964 1.00 87.75 82 GLN A C 1
ATOM 677 O O . GLN A 1 82 ? -11.872 1.654 19.876 1.00 87.75 82 GLN A O 1
ATOM 682 N N . LEU A 1 83 ? -10.647 -0.180 19.526 1.00 85.56 83 LEU A N 1
ATOM 683 C CA . LEU A 1 83 ? -9.540 0.536 18.870 1.00 85.56 83 LEU A CA 1
ATOM 684 C C . LEU A 1 83 ? -9.910 1.078 17.479 1.00 85.56 83 LEU A C 1
ATOM 686 O O . LEU A 1 83 ? -9.167 1.891 16.932 1.00 85.56 83 LEU A O 1
ATOM 690 N N . LEU A 1 84 ? -11.018 0.610 16.894 1.00 84.69 84 LEU A N 1
ATOM 691 C CA . LEU A 1 84 ? -11.568 1.127 15.639 1.00 84.69 84 LEU A CA 1
ATOM 692 C C . LEU A 1 84 ? -12.441 2.373 15.851 1.00 84.69 84 LEU A C 1
ATOM 694 O O . LEU A 1 84 ? -12.734 3.075 14.882 1.00 84.69 84 LEU A O 1
ATOM 698 N N . ASP A 1 85 ? -12.845 2.666 17.090 1.00 84.94 85 ASP A N 1
ATOM 699 C CA . ASP A 1 85 ? -13.631 3.856 17.402 1.00 84.94 85 ASP A CA 1
ATOM 700 C C . ASP A 1 85 ? -12.737 5.104 17.421 1.00 84.94 85 ASP A C 1
ATOM 702 O O . ASP A 1 85 ? -11.829 5.245 18.240 1.00 84.94 85 ASP A O 1
ATOM 706 N N . ASN A 1 86 ? -13.010 6.026 16.498 1.00 81.31 86 ASN A N 1
ATOM 707 C CA . ASN A 1 86 ? -12.276 7.282 16.330 1.00 81.31 86 ASN A CA 1
ATOM 708 C C . ASN A 1 86 ? -13.134 8.517 16.647 1.00 81.31 86 ASN A C 1
ATOM 710 O O . ASN A 1 86 ? -12.741 9.641 16.335 1.00 81.31 86 ASN A O 1
ATOM 714 N N . SER A 1 87 ? -14.310 8.328 17.253 1.00 78.88 87 SER A N 1
ATOM 715 C CA . SER A 1 87 ? -15.288 9.394 17.512 1.00 78.88 87 SER A CA 1
ATOM 716 C C . SER A 1 87 ? -14.767 10.522 18.418 1.00 78.88 87 SER A C 1
ATOM 718 O O . SER A 1 87 ? -15.208 11.664 18.295 1.00 78.88 87 SER A O 1
ATOM 720 N N . LEU A 1 88 ? -13.793 10.229 19.285 1.00 77.38 88 LEU A N 1
ATOM 721 C CA . LEU A 1 88 ? -13.205 11.165 20.255 1.00 77.38 88 LEU A CA 1
ATOM 722 C C . LEU A 1 88 ? -11.754 11.560 19.929 1.00 77.38 88 LEU A C 1
ATOM 724 O O . LEU A 1 88 ? -11.010 12.001 20.808 1.00 77.38 88 LEU A O 1
ATOM 728 N N . ASP A 1 89 ? -11.312 11.385 18.683 1.00 79.25 89 ASP A N 1
ATOM 729 C CA . ASP A 1 89 ? -9.905 11.561 18.316 1.00 79.25 89 ASP A CA 1
ATOM 730 C C . ASP A 1 89 ? -9.485 13.045 18.235 1.00 79.25 89 ASP A C 1
ATOM 732 O O . ASP A 1 89 ? -9.509 13.690 17.183 1.00 79.25 89 ASP A O 1
ATOM 736 N N . ILE A 1 90 ? -9.065 13.604 19.374 1.00 83.31 90 ILE A N 1
ATOM 737 C CA . ILE A 1 90 ? -8.492 14.953 19.469 1.00 83.31 90 ILE A CA 1
ATOM 738 C C . ILE A 1 90 ? -6.995 14.888 19.147 1.00 83.31 90 ILE A C 1
ATOM 740 O O . ILE A 1 90 ? -6.174 14.404 19.932 1.00 83.31 90 ILE A O 1
ATOM 744 N N . ARG A 1 91 ? -6.606 15.431 17.988 1.00 81.75 91 ARG A N 1
ATOM 745 C CA . ARG A 1 91 ? -5.217 15.373 17.507 1.00 81.75 91 ARG A CA 1
ATOM 746 C C . ARG A 1 91 ? -4.460 16.680 17.723 1.00 81.75 91 ARG A C 1
ATOM 748 O O . ARG A 1 91 ? -4.807 17.713 17.162 1.00 81.75 91 ARG A O 1
ATOM 755 N N . ARG A 1 92 ? -3.316 16.605 18.415 1.00 86.06 92 ARG A N 1
ATOM 756 C CA . ARG A 1 92 ? -2.320 17.698 18.449 1.00 86.06 92 ARG A CA 1
ATOM 757 C C . ARG A 1 92 ? -1.445 17.750 17.189 1.00 86.06 92 ARG A C 1
ATOM 759 O O . ARG A 1 92 ? -1.074 18.830 16.743 1.00 86.06 92 ARG A O 1
ATOM 766 N N . LEU A 1 93 ? -1.060 16.593 16.639 1.00 84.12 93 LEU A N 1
ATOM 767 C CA . LEU A 1 93 ? -0.130 16.486 15.505 1.00 84.12 93 LEU A CA 1
ATOM 768 C C . LEU A 1 93 ? -0.818 15.899 14.270 1.00 84.12 93 LEU A C 1
ATOM 770 O O . LEU A 1 93 ? -1.565 14.928 14.373 1.00 84.12 93 LEU A O 1
ATOM 774 N N . LYS A 1 94 ? -0.477 16.422 13.086 1.00 82.19 94 LYS A N 1
ATOM 775 C CA . LYS A 1 94 ? -0.935 15.919 11.778 1.00 82.19 94 LYS A CA 1
ATOM 776 C C . LYS A 1 94 ? -0.164 14.658 11.358 1.00 82.19 94 LYS A C 1
ATOM 778 O O . LYS A 1 94 ? 0.600 14.679 10.396 1.00 82.19 94 LYS A O 1
ATOM 783 N N . ARG A 1 95 ? -0.310 13.568 12.114 1.00 83.44 95 ARG A N 1
ATOM 784 C CA . ARG A 1 95 ? 0.251 12.249 11.770 1.00 83.44 95 ARG A CA 1
ATOM 785 C C . ARG A 1 95 ? -0.834 11.365 11.165 1.00 83.44 95 ARG A C 1
ATOM 787 O O . ARG A 1 95 ? -1.971 11.408 11.632 1.00 83.44 95 ARG A O 1
ATOM 794 N N . ARG A 1 96 ? -0.466 10.568 10.156 1.00 86.62 96 ARG A N 1
ATOM 795 C CA . ARG A 1 96 ? -1.336 9.508 9.637 1.00 86.62 96 ARG A CA 1
ATOM 796 C C . ARG A 1 96 ? -1.440 8.395 10.672 1.00 86.62 96 ARG A C 1
ATOM 798 O O . ARG A 1 96 ? -0.438 8.036 11.292 1.00 86.62 96 ARG A O 1
ATOM 805 N N . ARG A 1 97 ? -2.645 7.875 10.856 1.00 85.25 97 ARG A N 1
ATOM 806 C CA . ARG A 1 97 ? -2.950 6.722 11.702 1.00 85.25 97 ARG A CA 1
ATOM 807 C C . ARG A 1 97 ? -3.401 5.542 10.833 1.00 85.25 97 ARG A C 1
ATOM 809 O O . ARG A 1 97 ? -3.777 5.757 9.683 1.00 85.25 97 ARG A O 1
ATOM 816 N N . PRO A 1 98 ? -3.396 4.306 11.362 1.00 83.69 98 PRO A N 1
ATOM 817 C CA . PRO A 1 98 ? -3.767 3.120 10.590 1.00 83.69 98 PRO A CA 1
ATOM 818 C C . PRO A 1 98 ? -5.159 3.176 9.943 1.00 83.69 98 PRO A C 1
ATOM 820 O O . PRO A 1 98 ? -5.304 2.728 8.813 1.00 83.69 98 PRO A O 1
ATOM 823 N N . TYR A 1 99 ? -6.154 3.762 10.613 1.00 84.12 99 TYR A N 1
ATOM 824 C CA . TYR A 1 99 ? -7.514 3.918 10.079 1.00 84.12 99 TYR A CA 1
ATOM 825 C C . TYR A 1 99 ? -7.640 5.043 9.037 1.00 84.12 99 TYR A C 1
ATOM 827 O O . TYR A 1 99 ? -8.572 5.026 8.248 1.00 84.12 99 TYR A O 1
ATOM 835 N N . ASP A 1 100 ? -6.679 5.974 8.947 1.00 86.00 100 ASP A N 1
ATOM 836 C CA . ASP A 1 100 ? -6.638 6.972 7.861 1.00 86.00 100 ASP A CA 1
ATOM 837 C C . ASP A 1 100 ? -6.145 6.358 6.524 1.00 86.00 100 ASP A C 1
ATOM 839 O O . ASP A 1 100 ? -6.067 7.050 5.506 1.00 86.00 100 ASP A O 1
ATOM 843 N N . LEU A 1 101 ? -5.695 5.095 6.536 1.00 84.94 101 LEU A N 1
ATOM 844 C CA . LEU A 1 101 ? -5.108 4.399 5.381 1.00 84.94 101 LEU A CA 1
ATOM 845 C C . LEU A 1 101 ? -6.086 3.463 4.659 1.00 84.94 101 LEU A C 1
ATOM 847 O O . LEU A 1 101 ? -5.707 2.905 3.621 1.00 84.94 101 LEU A O 1
ATOM 851 N N . VAL A 1 102 ? -7.271 3.238 5.234 1.00 80.62 102 VAL A N 1
ATOM 852 C CA . VAL A 1 102 ? -8.245 2.229 4.796 1.00 80.62 102 VAL A CA 1
ATOM 853 C C . VAL A 1 102 ? -9.327 2.820 3.905 1.00 80.62 102 VAL A C 1
ATOM 855 O O . VAL A 1 102 ? -9.821 3.916 4.236 1.00 80.62 102 VAL A O 1
#

pLDDT: mean 87.55, std 6.61, range [55.12, 93.69]

Secondary structure (DSSP, 8-state):
-HHHHHHHHHHHHHTTS-HHHHHHHHHHHHHHHHHHHT--TTS-HHHHHHHTT---HHHHHHHHHHHHHHHHHT-SSHHHHGGG--TT---SS----GGGG-

Organism: NCBI:txid506608

Sequence (102 aa):
MIIKSIWTYGIQLWGCASKSNIEIIQRCQNIALRTIVAVYRYDRNDIVHRDMMIPFVQDEITKFARKHEKRLDQHTNPAAIQLLDNSLDIRRLKRRRPYDLV

Radius of gyration: 16.68 Å; chains: 1; bounding box: 33×30×43 Å